Protein AF-A0A6J5VBB7-F1 (afdb_monomer_lite)

InterPro domains:
  IPR002885 Pentatricopeptide repeat [PF12854] (4-22)
  IPR002885 Pentatricopeptide repeat [PF12854] (28-59)
  IPR002885 Pentatricopeptide repeat [PS51375] (32-66)
  IPR002885 Pentatricopeptide repeat [TIGR00756] (34-64)
  IPR011990 Tetratricopeptide-like helical domain superfamily [G3DSA:1.25.40.10] (1-86)

Radius of gyration: 13.88 Å; chains: 1; bounding box: 30×38×37 Å

pLDDT: mean 77.15, std 12.76, range [36.66, 92.06]

Foldseek 3Di:
DPPDPDDDDLVNLLCVLVVVQVVCVVVVHHQAPVNLLVQLLVCLVVLNLSSSVSSVVVCVVVVHDDDPVSVVSSVVSVVVVVVVVD

Secondary structure (DSSP, 8-state):
---S-----HHHHHHHHHHHHHHHHHTT----HHHHHHHHHHHHHTT-HHHHHHHHHHHHHTT----HHHHHHHHHHHHHHHTT--

Organism: Prunus armeniaca (NCBI:txid36596)

Structure (mmCIF, N/CA/C/O backbone):
data_AF-A0A6J5VBB7-F1
#
_entry.id   AF-A0A6J5VBB7-F1
#
loop_
_atom_site.group_PDB
_atom_site.id
_atom_site.type_symbol
_atom_site.label_atom_id
_atom_site.label_alt_id
_atom_site.label_comp_id
_atom_site.label_asym_id
_atom_site.label_entity_id
_atom_site.label_seq_id
_atom_site.pdbx_PDB_ins_code
_atom_site.Cartn_x
_atom_site.Cartn_y
_atom_site.Cartn_z
_atom_site.occupancy
_atom_site.B_iso_or_equiv
_atom_site.auth_seq_id
_atom_site.auth_comp_id
_atom_site.auth_asym_id
_atom_site.auth_atom_id
_atom_site.pdbx_PDB_model_num
ATOM 1 N N . MET A 1 1 ? 0.462 21.688 2.369 1.00 36.66 1 MET A N 1
ATOM 2 C CA . MET A 1 1 ? -0.564 22.553 2.991 1.00 36.66 1 MET A CA 1
ATOM 3 C C . MET A 1 1 ? -1.825 21.728 3.178 1.00 36.66 1 MET A C 1
ATOM 5 O O . MET A 1 1 ? -2.344 21.253 2.183 1.00 36.66 1 MET A O 1
ATOM 9 N N . LEU A 1 2 ? -2.309 21.569 4.409 1.00 46.84 2 LEU A N 1
ATOM 10 C CA . LEU A 1 2 ? -3.715 21.258 4.689 1.00 46.84 2 LEU A CA 1
ATOM 11 C C . LEU A 1 2 ? -4.214 22.397 5.580 1.00 46.84 2 LEU A C 1
ATOM 13 O O . LEU A 1 2 ? -4.130 22.346 6.802 1.00 46.84 2 LEU A O 1
ATOM 17 N N . LYS A 1 3 ? -4.579 23.507 4.935 1.00 49.94 3 LYS A N 1
ATOM 18 C CA . LYS A 1 3 ? -5.339 24.588 5.561 1.00 49.94 3 LYS A CA 1
ATOM 19 C C . LYS A 1 3 ? -6.795 24.343 5.190 1.00 49.94 3 LYS A C 1
ATOM 21 O O . LYS A 1 3 ? -7.070 24.155 4.008 1.00 49.94 3 LYS A O 1
ATOM 26 N N . ASN A 1 4 ? -7.669 24.419 6.190 1.00 51.28 4 ASN A N 1
ATOM 27 C CA . ASN A 1 4 ? -9.129 24.263 6.146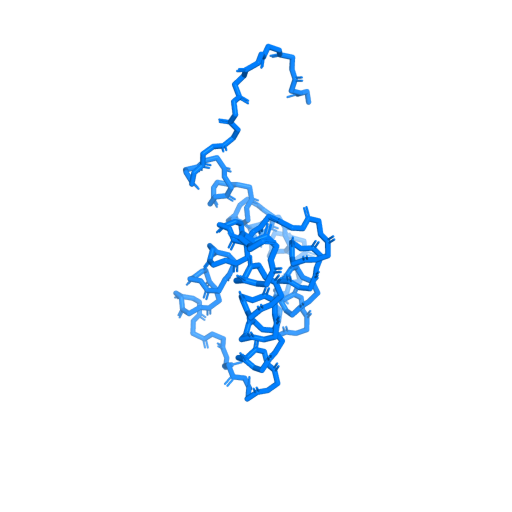 1.00 51.28 4 ASN A CA 1
ATOM 28 C C . ASN A 1 4 ? -9.547 22.823 6.451 1.00 51.28 4 ASN A C 1
ATOM 30 O O . ASN A 1 4 ? -9.007 21.905 5.850 1.00 51.28 4 ASN A O 1
ATOM 34 N N . GLY A 1 5 ? -10.468 22.653 7.407 1.00 55.72 5 GLY A N 1
ATOM 35 C CA . GLY A 1 5 ? -10.917 21.391 8.017 1.00 55.72 5 GLY A CA 1
ATOM 36 C C . GLY A 1 5 ? -11.606 20.394 7.079 1.00 55.72 5 GLY A C 1
ATOM 37 O O . GLY A 1 5 ? -12.695 19.913 7.368 1.00 55.72 5 GLY A O 1
ATOM 38 N N . LEU A 1 6 ? -10.968 20.092 5.955 1.00 58.47 6 LEU A N 1
ATOM 39 C CA . LEU A 1 6 ? -11.278 18.985 5.077 1.00 58.47 6 LEU A CA 1
ATOM 40 C C . LEU A 1 6 ? -10.607 17.750 5.663 1.00 58.47 6 LEU A C 1
ATOM 42 O O . LEU A 1 6 ? -9.379 17.641 5.661 1.00 58.47 6 LEU A O 1
ATOM 46 N N . TYR A 1 7 ? -11.425 16.833 6.168 1.00 62.78 7 TYR A N 1
ATOM 47 C CA . TYR A 1 7 ? -10.958 15.492 6.471 1.00 62.78 7 TYR A CA 1
ATOM 48 C C . TYR A 1 7 ? -10.533 14.843 5.152 1.00 62.78 7 TYR A C 1
ATOM 50 O O . TYR A 1 7 ? -11.356 14.761 4.231 1.00 62.78 7 TYR A O 1
ATOM 58 N N . PRO A 1 8 ? -9.255 14.453 5.007 1.00 68.81 8 PRO A N 1
ATOM 59 C CA . PRO A 1 8 ? -8.833 13.715 3.834 1.00 68.81 8 PRO A CA 1
ATOM 60 C C . PRO A 1 8 ? -9.699 12.460 3.723 1.00 68.81 8 PRO A C 1
ATOM 62 O O . PRO A 1 8 ? -9.944 11.763 4.703 1.00 68.81 8 PRO A O 1
ATOM 65 N N . ASN A 1 9 ? -10.230 12.236 2.527 1.00 71.50 9 ASN A N 1
ATOM 66 C CA . ASN A 1 9 ? -11.048 11.077 2.220 1.00 71.50 9 ASN A CA 1
ATOM 67 C C . ASN A 1 9 ? -10.228 10.078 1.397 1.00 71.50 9 ASN A C 1
ATOM 69 O O . ASN A 1 9 ? -9.085 10.346 1.017 1.00 71.50 9 ASN A O 1
ATOM 73 N N . VAL A 1 10 ? -10.848 8.942 1.090 1.00 70.12 10 VAL A N 1
ATOM 74 C CA . VAL A 1 10 ? -10.260 7.862 0.289 1.00 70.12 10 VAL A CA 1
ATOM 75 C C . VAL A 1 10 ? -9.594 8.386 -0.992 1.00 70.12 10 VAL A C 1
ATOM 77 O O . VAL A 1 10 ? -8.449 8.055 -1.283 1.00 70.12 10 VAL A O 1
ATOM 80 N N . VAL A 1 11 ? -10.246 9.295 -1.725 1.00 76.44 11 VAL A N 1
ATOM 81 C CA . VAL A 1 11 ? -9.706 9.848 -2.981 1.00 76.44 11 VAL A CA 1
ATOM 82 C C . VAL A 1 11 ? -8.419 10.647 -2.750 1.00 76.44 11 VAL A C 1
ATOM 84 O O . VAL A 1 11 ? -7.483 10.561 -3.552 1.00 76.44 11 VAL A O 1
ATOM 87 N N . THR A 1 12 ? -8.343 11.406 -1.654 1.00 80.94 12 THR A N 1
ATOM 88 C CA . THR A 1 12 ? -7.149 12.181 -1.291 1.00 80.94 12 THR A CA 1
ATOM 89 C C . THR A 1 12 ? -5.957 11.268 -1.019 1.00 80.94 12 THR A C 1
ATOM 91 O O . THR A 1 12 ? -4.872 11.506 -1.555 1.00 80.94 12 THR A O 1
ATOM 94 N N . PHE A 1 13 ? -6.142 10.213 -0.227 1.00 78.88 13 PHE A N 1
ATOM 95 C CA . PHE A 1 13 ? -5.058 9.286 0.094 1.00 78.88 13 PHE A CA 1
ATOM 96 C C . PHE A 1 13 ? -4.615 8.471 -1.121 1.00 78.88 13 PHE A C 1
ATOM 98 O O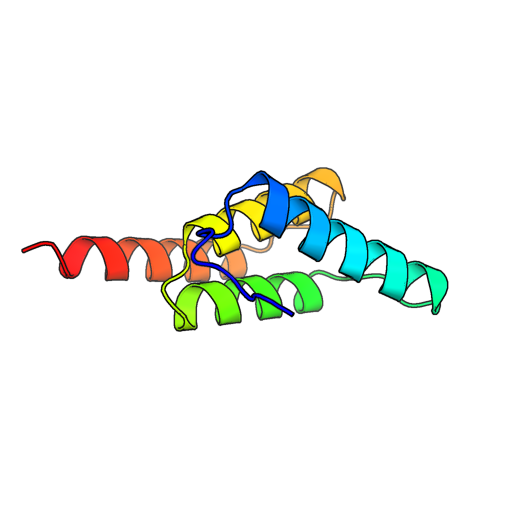 . PHE A 1 13 ? -3.412 8.374 -1.360 1.00 78.88 13 PHE A O 1
ATOM 105 N N . ASN A 1 14 ? -5.546 8.012 -1.961 1.00 75.94 14 ASN A N 1
ATOM 106 C CA . ASN A 1 14 ? -5.216 7.286 -3.196 1.00 75.94 14 ASN A CA 1
ATOM 107 C C . ASN A 1 14 ? -4.380 8.157 -4.133 1.00 75.94 14 ASN A C 1
ATOM 109 O O . ASN A 1 14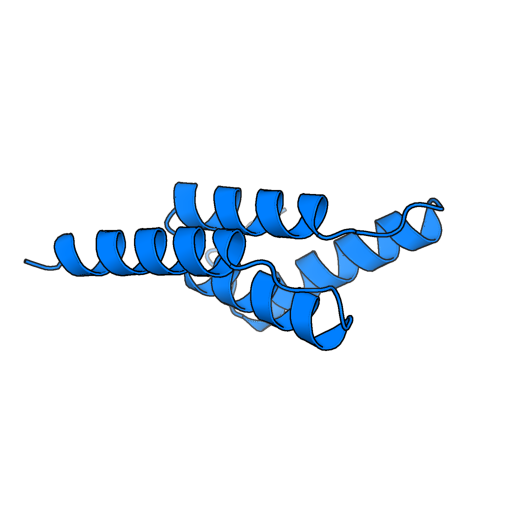 ? -3.367 7.726 -4.684 1.00 75.94 14 ASN A O 1
ATOM 113 N N . SER A 1 15 ? -4.751 9.434 -4.247 1.00 83.50 15 SER A N 1
ATOM 114 C CA . SER A 1 15 ? -3.993 10.406 -5.035 1.00 83.50 15 SER A CA 1
ATOM 115 C C . SER A 1 15 ? -2.576 10.617 -4.486 1.00 83.50 15 SER A C 1
ATOM 117 O O . SER A 1 15 ? -1.629 10.730 -5.267 1.00 83.50 15 SER A O 1
ATOM 119 N N . LEU A 1 16 ? -2.407 10.643 -3.158 1.00 85.94 16 LEU A N 1
ATOM 120 C CA . LEU A 1 16 ? -1.099 10.778 -2.508 1.00 85.94 16 LEU A CA 1
ATOM 121 C C . LEU A 1 16 ? -0.230 9.530 -2.691 1.00 85.94 16 LEU A C 1
ATOM 123 O O . LEU A 1 16 ? 0.921 9.660 -3.104 1.00 85.94 16 LEU A O 1
ATOM 127 N N . ILE A 1 17 ? -0.767 8.337 -2.428 1.00 85.19 17 ILE A N 1
ATOM 128 C CA . ILE A 1 17 ? -0.047 7.060 -2.556 1.00 85.19 17 ILE A CA 1
ATOM 129 C C . ILE A 1 17 ? 0.370 6.841 -4.016 1.00 85.19 17 ILE A C 1
ATOM 131 O O . ILE A 1 17 ? 1.549 6.612 -4.302 1.00 85.19 17 ILE A O 1
ATOM 135 N N . GLY A 1 18 ? -0.564 7.002 -4.957 1.00 83.69 18 GLY A N 1
ATOM 136 C CA . GLY A 1 18 ? -0.276 6.901 -6.385 1.00 83.69 18 GLY A CA 1
ATOM 137 C C . GLY A 1 18 ? 0.724 7.964 -6.857 1.00 83.69 18 GLY A C 1
ATOM 138 O O . GLY A 1 18 ? 1.600 7.679 -7.678 1.00 83.69 18 GLY A O 1
ATOM 139 N N . GLY A 1 19 ? 0.643 9.187 -6.319 1.00 88.62 19 GLY A N 1
ATOM 140 C CA . GLY A 1 19 ? 1.598 10.267 -6.577 1.00 88.62 19 GLY A CA 1
ATOM 141 C C . GLY A 1 19 ? 3.014 9.952 -6.085 1.00 88.62 19 GLY A C 1
ATOM 142 O O . GLY A 1 19 ? 3.975 10.122 -6.839 1.00 88.62 19 GLY A O 1
ATOM 143 N N . LEU A 1 20 ? 3.144 9.432 -4.861 1.00 86.00 20 LEU A N 1
ATOM 144 C CA . LEU A 1 20 ? 4.412 8.979 -4.284 1.00 86.00 20 LEU A CA 1
ATOM 145 C C . LEU A 1 20 ? 5.033 7.861 -5.127 1.00 86.00 20 LEU A C 1
ATOM 147 O O . LEU A 1 20 ? 6.193 7.974 -5.524 1.00 86.00 20 LEU A O 1
ATOM 151 N N . CYS A 1 21 ? 4.250 6.845 -5.501 1.00 84.00 21 CYS A N 1
ATOM 152 C CA . CYS A 1 21 ? 4.722 5.753 -6.355 1.00 84.00 21 CYS A CA 1
ATOM 153 C C . CYS A 1 21 ? 5.209 6.258 -7.723 1.00 84.00 21 CYS A C 1
ATOM 155 O O . CYS A 1 21 ? 6.275 5.862 -8.193 1.00 84.00 21 CYS A O 1
ATOM 157 N N . LYS A 1 22 ? 4.465 7.174 -8.361 1.00 82.56 22 LYS A N 1
ATOM 158 C CA . LYS A 1 22 ? 4.883 7.808 -9.625 1.00 82.56 22 LYS A CA 1
ATOM 159 C C . LYS A 1 22 ? 6.185 8.593 -9.466 1.00 82.56 22 LYS A C 1
ATOM 161 O O . LYS A 1 22 ? 7.024 8.552 -10.363 1.00 82.56 22 LYS A O 1
ATOM 166 N N . SER A 1 23 ? 6.357 9.304 -8.350 1.00 88.88 23 SER A N 1
ATOM 167 C CA . SER A 1 23 ? 7.588 10.044 -8.064 1.00 88.88 23 SER A CA 1
ATOM 168 C C . SER A 1 23 ? 8.784 9.108 -7.909 1.00 88.88 23 SER A C 1
ATOM 170 O O . SER A 1 23 ? 9.818 9.367 -8.515 1.00 88.88 23 SER A O 1
ATOM 172 N N . MET A 1 24 ? 8.638 8.005 -7.166 1.00 87.12 24 MET A N 1
ATOM 173 C CA . MET A 1 24 ? 9.694 6.995 -7.012 1.00 87.12 24 MET A CA 1
ATOM 174 C C . MET A 1 24 ? 10.137 6.443 -8.372 1.00 87.12 24 MET A C 1
ATOM 176 O O . MET A 1 24 ? 11.328 6.465 -8.680 1.00 87.12 24 MET A O 1
ATOM 180 N N . ILE A 1 25 ? 9.177 6.062 -9.224 1.00 84.69 25 ILE A N 1
ATOM 181 C CA . ILE A 1 25 ? 9.450 5.509 -10.560 1.00 84.69 25 ILE A CA 1
ATOM 182 C C . ILE A 1 25 ? 10.161 6.534 -11.449 1.00 84.69 25 ILE A C 1
ATOM 184 O O . ILE A 1 25 ? 11.142 6.202 -12.110 1.00 84.69 25 ILE A O 1
ATOM 188 N N . ARG A 1 26 ? 9.717 7.799 -11.446 1.00 90.56 26 ARG A N 1
ATOM 189 C CA . ARG A 1 26 ? 10.390 8.880 -12.192 1.00 90.56 26 ARG A CA 1
ATOM 190 C C . ARG A 1 26 ? 11.824 9.121 -11.722 1.00 90.56 26 ARG A C 1
ATOM 192 O O . ARG A 1 26 ? 12.635 9.602 -12.507 1.00 90.56 26 ARG A O 1
ATOM 199 N N . SER A 1 27 ? 12.125 8.796 -10.469 1.00 92.06 27 SER A N 1
ATOM 200 C CA . SER A 1 27 ? 13.467 8.857 -9.891 1.00 92.06 27 SER A CA 1
ATOM 201 C C . SER A 1 27 ? 14.283 7.570 -10.085 1.00 92.06 27 SER A C 1
ATOM 203 O O . SER A 1 27 ? 15.405 7.510 -9.593 1.00 92.06 27 SER A O 1
ATOM 205 N N . GLY A 1 28 ? 13.761 6.562 -10.796 1.00 88.69 28 GLY A N 1
ATOM 206 C CA . GLY A 1 28 ? 14.452 5.296 -11.072 1.00 88.69 28 GLY A CA 1
ATOM 207 C C . GLY A 1 28 ? 14.298 4.225 -9.987 1.00 88.69 28 GLY A C 1
ATOM 208 O O . GLY A 1 28 ? 14.974 3.202 -10.052 1.00 88.69 28 GLY A O 1
ATOM 209 N N . TYR A 1 29 ? 13.417 4.436 -9.006 1.00 86.69 29 TYR A N 1
ATOM 210 C CA . TYR A 1 29 ? 13.150 3.488 -7.924 1.00 86.69 29 TYR A CA 1
ATOM 211 C C . TYR A 1 29 ? 11.781 2.836 -8.099 1.00 86.69 29 TYR A C 1
ATOM 213 O O . TYR A 1 29 ? 10.780 3.509 -8.346 1.00 86.69 29 TYR A O 1
ATOM 221 N N . HIS A 1 30 ? 11.714 1.521 -7.916 1.00 81.25 30 HIS A N 1
ATOM 222 C CA . HIS A 1 30 ? 10.452 0.793 -7.937 1.00 81.25 30 HIS A CA 1
ATOM 223 C C . HIS A 1 30 ? 9.977 0.563 -6.503 1.00 81.25 30 HIS A C 1
ATOM 225 O O . HIS A 1 30 ? 10.736 -0.007 -5.719 1.00 81.25 30 HIS A O 1
ATOM 231 N N . PRO A 1 31 ? 8.761 1.008 -6.135 1.00 84.50 31 PRO A N 1
ATOM 232 C CA . PRO A 1 31 ? 8.202 0.650 -4.844 1.00 84.50 31 PRO A CA 1
ATOM 233 C C . PRO A 1 31 ? 8.032 -0.869 -4.789 1.00 84.50 31 PRO A C 1
ATOM 235 O O . PRO A 1 31 ? 7.461 -1.481 -5.692 1.00 84.50 31 PRO A O 1
ATOM 238 N N . ASP A 1 32 ? 8.576 -1.454 -3.735 1.00 84.88 32 ASP A N 1
ATOM 239 C CA . ASP A 1 32 ? 8.612 -2.886 -3.476 1.00 84.88 32 ASP A CA 1
ATOM 240 C C . ASP A 1 32 ? 7.737 -3.241 -2.268 1.00 84.88 32 ASP A C 1
ATOM 242 O O . ASP A 1 32 ? 7.139 -2.378 -1.621 1.00 84.88 32 ASP A O 1
ATOM 246 N N . GLU A 1 33 ? 7.662 -4.529 -1.944 1.00 85.44 33 GLU A N 1
ATOM 247 C CA . GLU A 1 33 ? 6.911 -5.012 -0.785 1.00 85.44 33 GLU A CA 1
ATOM 248 C C . GLU A 1 33 ? 7.285 -4.265 0.506 1.00 85.44 33 GLU A C 1
ATOM 250 O O . GLU A 1 33 ? 6.408 -3.868 1.276 1.00 85.44 33 GLU A O 1
ATOM 255 N N . HIS A 1 34 ? 8.581 -4.029 0.730 1.00 85.94 34 HIS A N 1
ATOM 256 C CA . HIS A 1 34 ? 9.064 -3.353 1.927 1.00 85.94 34 HIS A CA 1
ATOM 257 C C . HIS A 1 34 ? 8.531 -1.915 2.018 1.00 85.94 34 HIS A C 1
ATOM 259 O O . HIS A 1 34 ? 8.111 -1.468 3.089 1.00 85.94 34 HIS A O 1
ATOM 265 N N . THR A 1 35 ? 8.486 -1.206 0.889 1.00 87.31 35 THR A N 1
ATOM 266 C CA . THR A 1 35 ? 7.899 0.134 0.781 1.00 87.31 35 THR A CA 1
ATOM 267 C C . THR A 1 35 ? 6.438 0.132 1.235 1.00 87.31 35 THR A C 1
ATOM 269 O O . THR A 1 35 ? 6.052 0.932 2.091 1.00 87.31 35 THR A O 1
ATOM 272 N N . PHE A 1 36 ? 5.626 -0.794 0.718 1.00 88.25 36 PHE A N 1
ATOM 273 C CA . PHE A 1 36 ? 4.206 -0.890 1.075 1.00 88.25 36 PHE A CA 1
ATOM 274 C C . PHE A 1 36 ? 3.998 -1.332 2.527 1.00 88.25 36 PHE A C 1
ATOM 276 O O . PHE A 1 36 ? 3.166 -0.751 3.226 1.00 88.25 36 PHE A O 1
ATOM 283 N N . LYS A 1 37 ? 4.800 -2.277 3.032 1.00 87.00 37 LYS A N 1
ATOM 284 C CA . LYS A 1 37 ? 4.760 -2.698 4.441 1.00 87.00 37 LYS A CA 1
ATOM 285 C C . LYS A 1 37 ? 5.027 -1.535 5.395 1.00 87.00 37 LYS A C 1
ATOM 287 O O . LYS A 1 37 ? 4.322 -1.380 6.394 1.00 87.00 37 LYS A O 1
ATOM 292 N N . MET A 1 38 ? 6.029 -0.712 5.094 1.00 88.88 38 MET A N 1
ATOM 293 C CA . MET A 1 38 ? 6.357 0.466 5.895 1.00 88.88 38 MET A CA 1
ATOM 294 C C . MET A 1 38 ? 5.202 1.477 5.903 1.00 88.88 38 MET A C 1
ATOM 296 O O . MET A 1 38 ? 4.849 1.988 6.966 1.00 88.88 38 MET A O 1
ATOM 300 N N . LEU A 1 39 ? 4.577 1.724 4.747 1.00 89.38 39 LEU A N 1
ATOM 301 C CA . LEU A 1 39 ? 3.410 2.602 4.641 1.00 89.38 39 LEU A CA 1
ATOM 302 C C . LEU A 1 39 ? 2.231 2.073 5.471 1.00 89.38 39 LEU A C 1
ATOM 304 O O . LEU A 1 39 ? 1.726 2.806 6.319 1.00 89.38 39 LEU A O 1
ATOM 308 N N . ILE A 1 40 ? 1.852 0.800 5.304 1.00 88.38 40 ILE A N 1
ATOM 309 C CA . ILE A 1 40 ? 0.773 0.151 6.077 1.00 88.38 40 ILE A CA 1
ATOM 310 C C . ILE A 1 40 ? 1.049 0.254 7.580 1.00 88.38 40 ILE A C 1
ATOM 312 O O . ILE A 1 40 ? 0.177 0.666 8.342 1.00 88.38 40 ILE A O 1
ATOM 316 N N . SER A 1 41 ? 2.276 -0.058 8.009 1.00 86.56 41 SER A N 1
ATOM 317 C CA . SER A 1 41 ? 2.664 0.003 9.424 1.00 86.56 41 SER A CA 1
ATOM 318 C C . SER A 1 41 ? 2.523 1.419 9.986 1.00 86.56 41 SER A C 1
ATOM 320 O O . SER A 1 41 ? 2.023 1.601 11.094 1.00 86.56 41 SER A O 1
ATOM 322 N N . ASN A 1 42 ? 2.923 2.434 9.217 1.00 88.19 42 ASN A N 1
ATOM 323 C CA . ASN A 1 42 ? 2.818 3.831 9.627 1.00 88.19 42 ASN A CA 1
ATOM 324 C C . ASN A 1 42 ? 1.356 4.297 9.740 1.00 88.19 42 ASN A C 1
ATOM 326 O O . ASN A 1 42 ? 0.997 4.940 10.724 1.00 88.19 42 ASN A O 1
ATOM 330 N N . PHE A 1 43 ? 0.502 3.934 8.778 1.00 86.38 43 PHE A N 1
ATOM 331 C CA . PHE A 1 43 ? -0.937 4.208 8.842 1.00 86.38 43 PHE A CA 1
ATOM 332 C C . PHE A 1 43 ? -1.594 3.525 10.055 1.00 86.38 43 PHE A C 1
ATOM 334 O O . PHE A 1 43 ? -2.276 4.190 10.836 1.00 86.38 43 PHE A O 1
ATOM 341 N N . CYS A 1 44 ? -1.300 2.241 10.300 1.00 84.81 44 CYS A N 1
ATOM 342 C CA . CYS A 1 44 ? -1.776 1.513 11.482 1.00 84.81 44 CYS A CA 1
ATOM 343 C C . CYS A 1 44 ? -1.308 2.147 12.804 1.00 84.81 44 CYS A C 1
ATOM 345 O O . CYS A 1 44 ? -2.105 2.282 13.732 1.00 84.81 44 CYS A O 1
ATOM 347 N N . ASN A 1 45 ? -0.041 2.568 12.900 1.00 85.50 45 ASN A N 1
ATOM 348 C CA . ASN A 1 45 ? 0.493 3.244 14.091 1.00 85.50 45 ASN A CA 1
ATOM 349 C C . ASN A 1 45 ? -0.199 4.588 14.357 1.00 85.50 45 ASN A C 1
ATOM 351 O O . ASN A 1 45 ? -0.402 4.960 15.511 1.00 85.50 45 ASN A O 1
ATOM 355 N N . ASN A 1 46 ? -0.611 5.280 13.294 1.00 84.00 46 ASN A N 1
ATOM 356 C CA . ASN A 1 46 ? -1.377 6.522 13.373 1.00 84.00 46 ASN A CA 1
ATOM 357 C C . ASN A 1 46 ? -2.886 6.293 13.541 1.00 84.00 46 ASN A C 1
ATOM 359 O O . ASN A 1 46 ? -3.640 7.264 13.564 1.00 84.00 46 ASN A O 1
ATOM 363 N N . ARG A 1 47 ? -3.326 5.032 13.681 1.00 83.69 47 ARG A N 1
ATOM 364 C CA . ARG A 1 47 ? -4.738 4.624 13.797 1.00 83.69 47 ARG A CA 1
ATOM 365 C C . ARG A 1 47 ? -5.593 5.019 12.586 1.00 83.69 47 ARG A C 1
ATOM 367 O O . ARG A 1 47 ? -6.816 5.069 12.683 1.00 83.69 47 ARG A O 1
ATOM 374 N N . ASP A 1 48 ? -4.954 5.276 11.449 1.00 82.25 48 ASP A N 1
ATOM 375 C CA . ASP A 1 48 ? -5.600 5.595 10.179 1.00 82.25 48 ASP A CA 1
ATOM 376 C C . ASP A 1 48 ? -5.730 4.312 9.347 1.00 82.25 48 ASP A C 1
ATOM 378 O O . ASP A 1 48 ? -4.940 4.016 8.448 1.00 82.25 48 ASP A O 1
ATOM 382 N N . PHE A 1 49 ? -6.703 3.485 9.727 1.00 84.25 49 PHE A N 1
ATOM 383 C CA . PHE A 1 49 ? -6.916 2.173 9.116 1.00 84.25 49 PHE A CA 1
ATOM 384 C C . PHE A 1 49 ? -7.500 2.263 7.705 1.00 84.25 49 PHE A C 1
ATOM 386 O O . PHE A 1 49 ? -7.196 1.406 6.876 1.00 84.25 49 PHE A O 1
ATOM 393 N N . ASP A 1 50 ? -8.282 3.305 7.414 1.00 83.44 50 ASP A N 1
ATOM 394 C CA . ASP A 1 50 ? -8.789 3.561 6.065 1.00 83.44 50 ASP A CA 1
ATOM 395 C C . ASP A 1 50 ? -7.614 3.814 5.112 1.00 83.44 50 ASP A C 1
ATOM 397 O O . ASP A 1 50 ? -7.513 3.168 4.069 1.00 83.44 50 ASP A O 1
ATOM 401 N N . GLY A 1 51 ? -6.649 4.651 5.517 1.00 85.44 51 GLY A N 1
ATOM 402 C CA . GLY A 1 51 ? -5.407 4.844 4.773 1.00 85.44 51 GLY A CA 1
ATOM 403 C C . GLY A 1 51 ? -4.598 3.552 4.600 1.00 85.44 51 GLY A C 1
ATOM 404 O O . GLY A 1 51 ? -4.104 3.279 3.505 1.00 85.44 51 GLY A O 1
ATOM 405 N N . ALA A 1 52 ? -4.509 2.707 5.636 1.00 87.38 52 ALA A N 1
ATOM 406 C CA . ALA A 1 52 ? -3.822 1.411 5.548 1.00 87.38 52 ALA A CA 1
ATOM 407 C C . ALA A 1 52 ? -4.467 0.462 4.517 1.00 87.38 52 ALA A C 1
ATOM 409 O O . ALA A 1 52 ? -3.756 -0.215 3.770 1.00 87.38 52 ALA A O 1
ATOM 410 N N . VAL A 1 53 ? -5.803 0.429 4.446 1.00 87.25 53 VAL A N 1
ATOM 411 C CA . VAL A 1 53 ? -6.551 -0.364 3.456 1.00 87.25 53 VAL A CA 1
ATOM 412 C C . VAL A 1 53 ? -6.314 0.151 2.037 1.00 87.25 53 VAL A C 1
ATOM 414 O O . VAL A 1 53 ? -6.167 -0.649 1.114 1.00 87.25 53 VAL A O 1
ATOM 417 N N . GLU A 1 54 ? -6.222 1.464 1.840 1.00 86.31 54 GLU A N 1
ATOM 418 C CA . GLU A 1 54 ? -5.934 2.023 0.516 1.00 86.31 54 GLU A CA 1
ATOM 419 C C . GLU A 1 54 ? -4.510 1.709 0.037 1.00 86.31 54 GLU A C 1
ATOM 421 O O . GLU A 1 54 ? -4.314 1.352 -1.125 1.00 86.31 54 GLU A O 1
ATOM 426 N N . VAL A 1 55 ? -3.514 1.732 0.932 1.00 88.81 55 VAL A N 1
ATOM 427 C CA . VAL A 1 55 ? -2.150 1.278 0.601 1.00 88.81 55 VAL A CA 1
ATOM 428 C C . VAL A 1 55 ? -2.148 -0.191 0.162 1.00 88.81 55 VAL A C 1
ATOM 430 O O . VAL A 1 55 ? -1.451 -0.551 -0.789 1.00 88.81 55 VAL A O 1
ATOM 433 N N . LEU A 1 56 ? -2.948 -1.037 0.818 1.00 86.88 56 LEU A N 1
ATOM 434 C CA . LEU A 1 56 ? -3.098 -2.446 0.452 1.00 86.88 56 LEU A CA 1
ATOM 435 C C . LEU A 1 56 ? -3.716 -2.621 -0.945 1.00 86.88 56 LEU A C 1
ATOM 437 O O . LEU A 1 56 ? -3.257 -3.465 -1.716 1.00 86.88 56 LEU A O 1
ATOM 441 N N . LYS A 1 57 ? -4.734 -1.821 -1.288 1.00 86.31 57 LYS A N 1
ATOM 442 C CA . LYS A 1 57 ? -5.355 -1.838 -2.623 1.00 86.31 57 LYS A CA 1
ATOM 443 C C . LYS A 1 57 ? -4.358 -1.457 -3.711 1.00 86.31 57 LYS A C 1
ATOM 445 O O . LYS A 1 57 ? -4.243 -2.183 -4.692 1.00 86.31 57 LYS A O 1
ATOM 450 N N . GLU A 1 58 ? -3.584 -0.390 -3.513 1.00 86.25 58 GLU A N 1
ATOM 451 C CA . GLU A 1 58 ? -2.554 0.023 -4.475 1.00 86.25 58 GLU A CA 1
ATOM 452 C C . GLU A 1 58 ? -1.491 -1.076 -4.671 1.00 86.25 58 GLU A C 1
ATOM 454 O O . GLU A 1 58 ? -1.065 -1.348 -5.796 1.00 86.25 58 GLU A O 1
ATOM 459 N N . MET A 1 59 ? -1.073 -1.742 -3.588 1.00 86.62 59 MET A N 1
ATOM 460 C CA . MET A 1 59 ? -0.133 -2.867 -3.653 1.00 86.62 59 MET A CA 1
ATOM 461 C C . MET A 1 59 ? -0.686 -4.015 -4.517 1.00 86.62 59 MET A C 1
ATOM 463 O O . MET A 1 59 ? 0.044 -4.584 -5.335 1.00 86.62 59 MET A O 1
ATOM 467 N N . PHE A 1 60 ? -1.983 -4.313 -4.377 1.00 83.31 60 PHE A N 1
ATOM 468 C CA . PHE A 1 60 ? -2.684 -5.327 -5.167 1.00 83.31 60 PHE A CA 1
ATOM 469 C C . PHE A 1 60 ? -2.819 -4.929 -6.644 1.00 83.31 60 PHE A C 1
ATOM 471 O O . PHE A 1 60 ? -2.497 -5.725 -7.524 1.00 83.31 60 PHE A O 1
ATOM 478 N N . GLU A 1 61 ? -3.220 -3.688 -6.935 1.00 85.12 61 GLU A N 1
ATOM 479 C CA . GLU A 1 61 ? -3.333 -3.164 -8.307 1.00 85.12 61 GLU A CA 1
ATOM 480 C C . GLU A 1 61 ? -1.997 -3.201 -9.058 1.00 85.12 61 GLU A C 1
ATOM 482 O O . GLU A 1 61 ? -1.951 -3.422 -10.269 1.00 85.12 61 GLU A O 1
ATOM 487 N N . ARG A 1 62 ? -0.887 -3.050 -8.331 1.00 80.19 62 ARG A N 1
ATOM 488 C CA . ARG A 1 62 ? 0.474 -3.137 -8.874 1.00 80.19 62 ARG A CA 1
ATOM 489 C C . ARG A 1 62 ? 1.020 -4.560 -8.966 1.00 80.19 62 ARG A C 1
ATOM 491 O O . ARG A 1 62 ? 2.163 -4.726 -9.383 1.00 80.19 62 ARG A O 1
ATOM 498 N N . SER A 1 63 ? 0.227 -5.574 -8.609 1.00 81.69 63 SER A N 1
ATOM 499 C CA . SER A 1 63 ? 0.631 -6.989 -8.600 1.00 81.69 63 SER A CA 1
ATOM 500 C C . SER A 1 63 ? 1.892 -7.258 -7.767 1.00 81.69 63 SER A C 1
ATOM 502 O O . SER A 1 63 ? 2.703 -8.121 -8.105 1.00 81.69 63 SER A O 1
ATOM 504 N N . ILE A 1 64 ? 2.075 -6.513 -6.674 1.00 77.44 64 ILE A N 1
ATOM 505 C CA . ILE A 1 64 ? 3.189 -6.722 -5.745 1.00 77.44 64 ILE A CA 1
ATOM 506 C C . ILE A 1 64 ? 2.781 -7.825 -4.764 1.00 77.44 64 ILE A C 1
ATOM 508 O O . ILE A 1 64 ? 1.700 -7.777 -4.177 1.00 77.44 64 ILE A O 1
ATOM 512 N N . ALA A 1 65 ? 3.634 -8.840 -4.608 1.00 71.50 65 ALA A N 1
ATOM 513 C CA . ALA A 1 65 ? 3.327 -10.026 -3.815 1.00 71.50 65 ALA A CA 1
ATOM 514 C C . ALA A 1 65 ? 3.037 -9.677 -2.343 1.00 71.50 65 ALA A C 1
ATOM 516 O O . ALA A 1 65 ? 3.854 -9.069 -1.655 1.00 71.50 65 ALA A O 1
ATOM 517 N N . LEU A 1 66 ? 1.866 -10.093 -1.861 1.00 63.78 66 LEU A N 1
ATOM 518 C CA . LEU A 1 66 ? 1.445 -9.969 -0.467 1.00 63.78 66 LEU A CA 1
ATOM 519 C C . LEU A 1 66 ? 1.975 -11.162 0.334 1.00 63.78 66 LEU A C 1
ATOM 521 O O . LEU A 1 66 ? 1.447 -12.268 0.215 1.00 63.78 66 LEU A O 1
ATOM 525 N N . HIS A 1 67 ? 2.987 -10.961 1.178 1.00 64.75 67 HIS A N 1
ATOM 526 C CA . HIS A 1 67 ? 3.373 -11.984 2.150 1.00 64.75 67 HIS A CA 1
ATOM 527 C C . HIS A 1 67 ? 2.425 -11.998 3.358 1.00 64.75 67 HIS A C 1
ATOM 529 O O . HIS A 1 67 ? 1.859 -10.977 3.759 1.00 64.75 67 HIS A O 1
ATOM 535 N N . SER A 1 68 ? 2.289 -13.170 3.988 1.00 67.56 68 SER A N 1
ATOM 536 C CA . SER A 1 68 ? 1.414 -13.401 5.150 1.00 67.56 68 SER A CA 1
ATOM 537 C C . SER A 1 68 ? 1.670 -12.445 6.322 1.00 67.56 68 SER A C 1
ATOM 539 O O . SER A 1 68 ? 0.748 -12.161 7.090 1.00 67.56 68 SER A O 1
ATOM 541 N N . SER A 1 69 ? 2.884 -11.898 6.448 1.00 71.31 69 SER A N 1
ATOM 542 C CA . SER A 1 69 ? 3.211 -10.901 7.470 1.00 71.31 69 SER A CA 1
ATOM 543 C C . SER A 1 69 ? 2.432 -9.596 7.304 1.00 71.31 69 SER A C 1
ATOM 545 O O . SER A 1 69 ? 1.991 -9.044 8.302 1.00 71.31 69 SER A O 1
ATOM 547 N N . ILE A 1 70 ? 2.193 -9.128 6.072 1.00 69.44 70 ILE A N 1
ATOM 548 C CA . ILE A 1 70 ? 1.461 -7.870 5.824 1.00 69.44 70 ILE A CA 1
ATOM 549 C C . ILE A 1 70 ? -0.011 -8.020 6.221 1.00 69.44 70 ILE A C 1
ATOM 551 O O . ILE A 1 70 ? -0.582 -7.144 6.868 1.00 69.44 70 ILE A O 1
ATOM 555 N N . LEU A 1 71 ? -0.613 -9.167 5.895 1.00 70.56 71 LEU A N 1
ATOM 556 C CA . LEU A 1 71 ? -1.973 -9.498 6.324 1.00 70.56 71 LEU A CA 1
ATOM 557 C C . LEU A 1 71 ? -2.071 -9.637 7.848 1.00 70.56 71 LEU A C 1
ATOM 559 O O . LEU A 1 71 ? -3.069 -9.220 8.432 1.00 70.56 71 LEU A O 1
ATOM 563 N N . SER A 1 72 ? -1.038 -10.184 8.492 1.00 76.31 72 SER A N 1
ATOM 564 C CA . SER A 1 72 ? -0.985 -10.325 9.952 1.00 76.31 72 SER A CA 1
ATOM 565 C C . SER A 1 72 ? -0.893 -8.964 10.648 1.00 76.31 72 SER A C 1
ATOM 567 O O . SER A 1 72 ? -1.637 -8.721 11.597 1.00 76.31 72 SER A O 1
ATOM 569 N N . ASP A 1 73 ? -0.052 -8.056 10.141 1.00 74.19 73 ASP A N 1
ATOM 570 C CA . ASP A 1 73 ? 0.086 -6.685 10.650 1.00 74.19 73 ASP A CA 1
ATOM 571 C C . ASP A 1 73 ? -1.230 -5.899 10.500 1.00 74.19 73 ASP A C 1
ATOM 573 O O . ASP A 1 73 ? -1.657 -5.204 11.427 1.00 74.19 73 ASP A O 1
ATOM 577 N N . LEU A 1 74 ? -1.927 -6.068 9.369 1.00 74.38 74 LEU A N 1
ATOM 578 C CA . LEU A 1 74 ? -3.243 -5.469 9.138 1.00 74.38 74 LEU A CA 1
ATOM 579 C C . LEU A 1 74 ? -4.311 -6.045 10.078 1.00 74.38 74 LEU A C 1
ATOM 581 O O . LEU A 1 74 ? -5.048 -5.286 10.703 1.00 74.38 74 LEU A O 1
ATOM 585 N N . CYS A 1 75 ? -4.386 -7.372 10.217 1.00 77.44 75 CYS A N 1
ATOM 586 C CA . CYS A 1 75 ? -5.333 -8.025 11.125 1.00 77.44 75 CYS A CA 1
ATOM 587 C C . CYS A 1 75 ? -5.100 -7.602 12.579 1.00 77.44 75 CYS A C 1
ATOM 589 O O . CYS A 1 75 ? -6.058 -7.340 13.303 1.00 77.44 75 CYS A O 1
ATOM 591 N N . LEU A 1 76 ? -3.839 -7.484 13.002 1.00 78.31 76 LEU A N 1
ATOM 592 C CA . LEU A 1 76 ? -3.482 -6.988 14.327 1.00 78.31 76 LEU A CA 1
ATOM 593 C C . LEU A 1 76 ? -3.906 -5.524 14.514 1.00 78.31 76 LEU A C 1
ATOM 595 O O . LEU A 1 76 ? -4.440 -5.176 15.567 1.00 78.31 76 LEU A O 1
ATOM 599 N N . GLY A 1 77 ? -3.702 -4.677 13.501 1.00 76.06 77 GLY A N 1
ATOM 600 C CA . GLY A 1 77 ? -4.178 -3.292 13.494 1.00 76.06 77 GLY A CA 1
ATOM 601 C C . GLY A 1 77 ? -5.701 -3.196 13.631 1.00 76.06 77 GLY A C 1
ATOM 602 O O . GLY A 1 77 ? -6.199 -2.505 14.520 1.00 76.06 77 GLY A O 1
ATOM 603 N N . LEU A 1 78 ? -6.442 -3.955 12.820 1.00 73.44 78 LEU A N 1
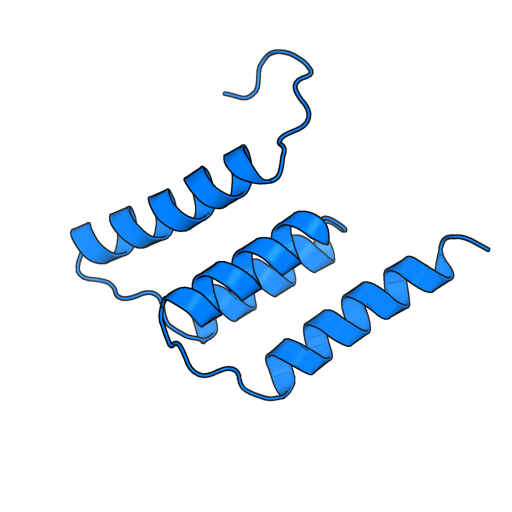ATOM 604 C CA . LEU A 1 78 ? -7.908 -4.002 12.850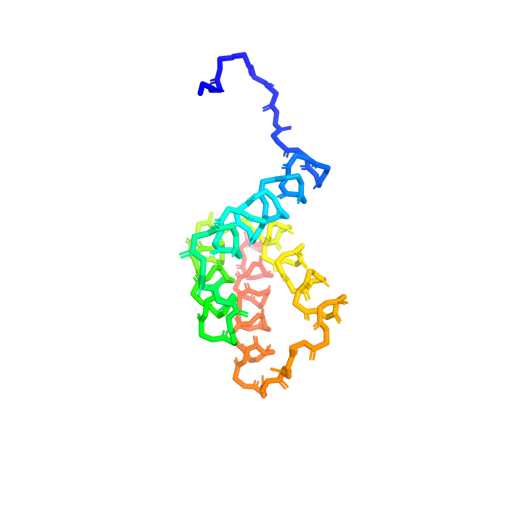 1.00 73.44 78 LEU A CA 1
ATOM 605 C C . LEU A 1 78 ? -8.448 -4.557 14.177 1.00 73.44 78 LEU A C 1
ATOM 607 O O . LEU A 1 78 ? -9.394 -4.006 14.738 1.00 73.44 78 LEU A O 1
ATOM 611 N N . TYR A 1 79 ? -7.826 -5.605 14.724 1.00 70.94 79 TYR A N 1
ATOM 612 C CA . TYR A 1 79 ? -8.195 -6.166 16.027 1.00 70.94 79 TYR A CA 1
ATOM 613 C C . TYR A 1 79 ? -8.006 -5.153 17.164 1.00 70.94 79 TYR A C 1
ATOM 615 O O . TYR A 1 79 ? -8.859 -5.027 18.041 1.00 70.94 79 TYR A O 1
ATOM 623 N N . ARG A 1 80 ? -6.915 -4.377 17.133 1.00 69.62 80 ARG A N 1
ATOM 624 C CA . ARG A 1 80 ? -6.676 -3.300 18.105 1.00 69.62 80 ARG A CA 1
ATOM 625 C C . ARG A 1 80 ? -7.745 -2.203 18.032 1.00 69.62 80 ARG A C 1
ATOM 627 O O . ARG A 1 80 ? -8.127 -1.699 19.078 1.00 69.62 80 ARG A O 1
ATOM 634 N N . CYS A 1 81 ? -8.277 -1.895 16.846 1.00 62.16 81 CYS A N 1
ATOM 635 C CA . CYS A 1 81 ? -9.396 -0.957 16.676 1.00 62.16 81 CYS A CA 1
ATOM 636 C C . CYS A 1 81 ? -10.707 -1.476 17.299 1.00 62.16 81 CYS A C 1
ATOM 638 O O . CYS A 1 81 ? -11.470 -0.706 17.885 1.00 62.16 81 CYS A O 1
ATOM 640 N N . GLY A 1 82 ? -10.963 -2.786 17.204 1.00 58.81 82 GLY A N 1
ATOM 641 C CA . GLY A 1 82 ? -12.161 -3.415 17.771 1.00 58.81 82 GLY A CA 1
ATOM 642 C C . GLY A 1 82 ? -12.243 -3.333 19.300 1.00 58.81 82 GLY A C 1
ATOM 643 O O . GLY A 1 82 ? -13.339 -3.228 19.843 1.00 58.81 82 GLY A O 1
AT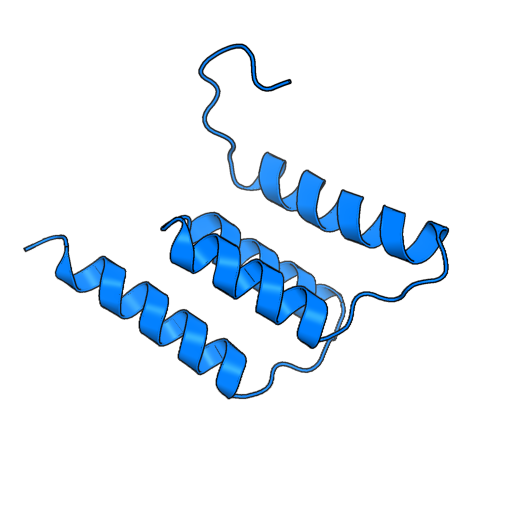OM 644 N N . ASN A 1 83 ? -11.098 -3.308 19.985 1.00 56.31 83 ASN A N 1
ATOM 645 C CA . ASN A 1 83 ? -11.023 -3.294 21.451 1.00 56.31 83 ASN A CA 1
ATOM 646 C C . ASN A 1 83 ? -11.094 -1.895 22.085 1.00 56.31 83 ASN A C 1
ATOM 648 O O . ASN A 1 83 ? -11.056 -1.787 23.304 1.00 56.31 83 ASN A O 1
ATOM 652 N N . GLU A 1 84 ? -11.200 -0.829 21.291 1.00 51.03 84 GLU A N 1
ATOM 653 C CA . GLU A 1 84 ? -11.328 0.550 21.799 1.00 51.03 84 GLU A CA 1
ATOM 654 C C . GLU A 1 84 ? -12.759 1.087 21.744 1.00 51.03 84 GLU A C 1
ATOM 656 O O . GLU A 1 84 ? -13.011 2.237 22.096 1.00 51.03 84 GLU A O 1
ATOM 661 N N . LYS A 1 85 ? -13.702 0.257 21.289 1.00 45.06 85 LYS A N 1
ATOM 662 C CA . LYS A 1 85 ? -15.133 0.576 21.239 1.00 45.06 85 LYS A CA 1
ATOM 663 C C . LYS A 1 85 ? -15.953 -0.123 22.336 1.00 45.06 85 LYS A C 1
ATOM 665 O O . LYS A 1 85 ? -17.177 -0.144 22.220 1.00 45.06 85 LYS A O 1
ATOM 670 N N . MET A 1 86 ? -15.311 -0.679 23.370 1.00 40.16 86 MET A N 1
ATOM 671 C CA . MET A 1 86 ? -15.970 -1.188 24.586 1.00 40.16 86 MET A CA 1
ATOM 672 C C . MET A 1 86 ? -15.643 -0.326 25.798 1.00 40.16 86 MET A C 1
ATOM 674 O O . MET A 1 86 ? -14.447 -0.015 25.984 1.00 40.16 86 MET A O 1
#

Sequence (86 aa):
MLKNGLYPNVVTFNSLIGGLCKSMIRSGYHPDEHTFKMLISNFCNNRDFDGAVEVLKEMFERSIALHSSILSDLCLGLYRCGNEKM